Protein AF-F2TIK0-F1 (afdb_monomer)

InterPro domains:
  IPR023214 HAD superfamily [G3DSA:3.40.50.1000] (1-50)

Nearest PDB structures (foldseek):
  6fdl-assembly2_B  TM=3.994E-01  e=2.502E+00  Homo sapiens
  4v7r-assembly2_CA  TM=3.554E-01  e=6.313E+00  Saccharomyce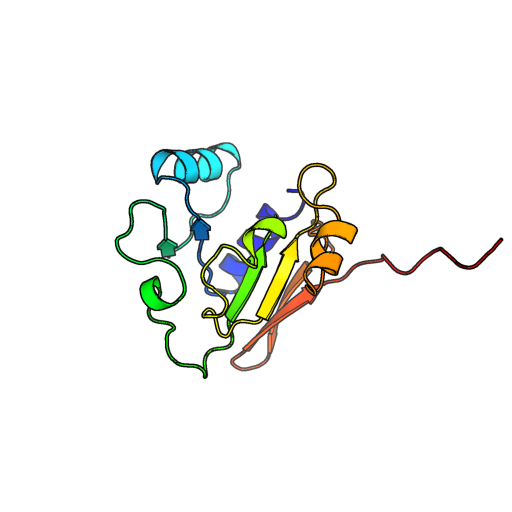s cerevisiae

pLDDT: mean 75.38, std 15.64, range [33.66, 96.12]

Radius of gyration: 15.92 Å; Cα contacts (8 Å, |Δi|>4): 189; chains: 1; bounding box: 44×33×45 Å

Organism: Ajellomyces dermatitidis (strain ATCC 18188 / CBS 674.68) (NCBI:txid653446)

Sequence (141 aa):
MPGAKALLNQAEAQLVPWAIVMSGTTGLVTGWLKVLDLPKPKHMVLAEDALMGRQSLGLEAKDKDVLCLRGYPCWYHSWEGGRLACKVVGVVSSTYCRADQTARVGLDSERLEQRGCCWNGEGDKVVLEFRNDLVENELAN

Secondary structure (DSSP, 8-state):
-TTHHHHHHHHHHTT---EEE-SS-HHHHHHHHHHTTPPPPSEEE-TTSSS-GGGGGT--STTS--EEEES-GGGTTTSS-S---SEEEEEEBTTTB-HHHHHHTT-EEEE--TTTEEEEEETTEEEEEE-----S-SS--

Solvent-accessible surface area (backbone atoms only — not comparable to full-atom values): 8729 Å² total; per-residue (Å²): 113,65,26,51,56,58,46,51,51,48,30,60,76,67,66,51,90,59,66,49,76,46,80,50,48,69,71,57,52,52,48,49,35,58,78,67,68,39,84,81,62,88,38,75,39,34,50,81,45,96,49,72,69,43,64,62,68,73,52,73,59,82,86,52,91,43,80,41,82,38,53,60,50,86,44,56,77,69,43,84,52,84,70,53,79,43,54,58,36,30,35,40,38,100,82,74,17,50,62,70,54,23,50,74,70,73,35,55,70,44,66,62,37,70,85,15,50,46,83,42,80,52,92,100,41,76,41,80,43,75,52,71,80,85,81,78,83,90,84,87,130

Mean predicted aligned error: 8.67 Å

Foldseek 3Di:
DAQVQLAQVQCVVVVPADEAFEQADPVVVVVVCVVVVHDDHPYYHYNPDPDGAVVVVVNQDLPDADEAEAAALPCVVVPCVVRNNYQYEYEYDPPGHHPVSNVVNPHHYAHNHNPQWHWDDDPVDIDIGGRDPPPPDDDDD

Structure (mmCIF, N/CA/C/O backbone):
data_AF-F2TIK0-F1
#
_entry.id   AF-F2TIK0-F1
#
loop_
_atom_site.group_PDB
_atom_site.id
_atom_site.type_symbol
_atom_site.label_atom_id
_atom_site.label_alt_id
_atom_site.label_comp_id
_atom_site.label_asym_id
_atom_site.label_entity_id
_atom_site.label_seq_id
_atom_site.pdbx_PDB_ins_code
_atom_site.Cartn_x
_atom_site.Cartn_y
_atom_site.Cartn_z
_atom_site.occupancy
_atom_site.B_iso_or_equiv
_atom_site.auth_seq_id
_atom_site.auth_comp_id
_atom_site.auth_asym_id
_atom_site.auth_atom_id
_atom_site.pdbx_PDB_model_num
ATOM 1 N N . MET A 1 1 ? 9.898 -6.434 2.676 1.00 75.94 1 MET A N 1
ATOM 2 C CA . MET A 1 1 ? 10.220 -5.846 4.038 1.00 75.94 1 MET A CA 1
ATOM 3 C C . MET A 1 1 ? 9.544 -6.675 5.139 1.00 75.94 1 MET A C 1
ATOM 5 O O . MET A 1 1 ? 8.370 -7.036 5.037 1.00 75.94 1 MET A O 1
ATOM 9 N N . PRO A 1 2 ? 10.425 -6.985 6.098 1.00 82.00 2 PRO A N 1
ATOM 10 C CA . PRO A 1 2 ? 9.797 -7.721 7.206 1.00 82.00 2 PRO A CA 1
ATOM 11 C C . PRO A 1 2 ? 8.657 -6.916 7.852 1.00 82.00 2 PRO A C 1
ATOM 13 O O . PRO A 1 2 ? 8.770 -5.704 8.054 1.00 82.00 2 PRO A O 1
ATOM 16 N N . GLY A 1 3 ? 7.473 -7.586 8.022 1.00 85.44 3 GLY A N 1
ATOM 17 C CA . GLY A 1 3 ? 6.341 -6.945 8.747 1.00 85.44 3 GLY A CA 1
ATOM 18 C C . GLY A 1 3 ? 5.337 -6.332 7.768 1.00 85.44 3 GLY A C 1
ATOM 19 O O . GLY A 1 3 ? 4.246 -5.938 8.184 1.00 85.44 3 GLY A O 1
ATOM 20 N N . ALA A 1 4 ? 5.653 -6.162 6.462 1.00 87.19 4 ALA A N 1
ATOM 21 C CA . ALA A 1 4 ? 4.728 -5.544 5.484 1.00 87.19 4 ALA A CA 1
ATOM 22 C C . ALA A 1 4 ? 3.482 -6.413 5.269 1.00 87.19 4 ALA A C 1
ATOM 24 O O . ALA A 1 4 ? 2.365 -5.892 5.273 1.00 87.19 4 ALA A O 1
ATOM 25 N N . LYS A 1 5 ? 3.776 -7.716 5.075 1.00 91.06 5 LYS A N 1
ATOM 26 C CA . LYS A 1 5 ? 2.598 -8.591 4.844 1.00 91.06 5 LYS A CA 1
ATOM 27 C C . LYS A 1 5 ? 1.661 -8.579 6.057 1.00 91.06 5 LYS A C 1
ATOM 29 O O . LYS A 1 5 ? 0.444 -8.476 5.888 1.00 91.06 5 LYS A O 1
ATOM 34 N N . ALA A 1 6 ? 2.218 -8.747 7.221 1.00 89.81 6 ALA A N 1
ATOM 35 C CA . ALA A 1 6 ? 1.371 -8.722 8.435 1.00 89.81 6 ALA A CA 1
ATOM 36 C C . ALA A 1 6 ? 0.604 -7.397 8.548 1.00 89.81 6 ALA A C 1
ATOM 38 O O . ALA A 1 6 ? -0.575 -7.401 8.908 1.00 89.81 6 ALA A O 1
ATOM 39 N N . LEU A 1 7 ? 1.268 -6.317 8.332 1.00 89.12 7 LEU A N 1
ATOM 40 C CA . LEU A 1 7 ? 0.593 -5.006 8.411 1.00 89.12 7 LEU A CA 1
ATOM 41 C C . LEU A 1 7 ? -0.565 -4.913 7.407 1.00 89.12 7 LEU A C 1
ATOM 43 O O . LEU A 1 7 ? -1.647 -4.443 7.764 1.00 89.12 7 LEU A O 1
ATOM 47 N N . LEU A 1 8 ? -0.317 -5.348 6.166 1.00 92.44 8 LEU A N 1
ATOM 48 C CA . LEU A 1 8 ? -1.394 -5.283 5.154 1.00 92.44 8 LEU A CA 1
ATOM 49 C C . LEU A 1 8 ? -2.535 -6.244 5.499 1.00 92.44 8 LEU A C 1
ATOM 51 O O . LEU A 1 8 ? -3.702 -5.908 5.288 1.00 92.44 8 LEU A O 1
ATOM 55 N N . ASN A 1 9 ? -2.199 -7.381 6.009 1.00 92.62 9 ASN A N 1
ATOM 56 C CA . ASN A 1 9 ? -3.283 -8.301 6.424 1.00 92.62 9 ASN A CA 1
ATOM 57 C C . ASN A 1 9 ? -4.121 -7.688 7.548 1.00 92.62 9 ASN A C 1
ATOM 59 O O . ASN A 1 9 ? -5.341 -7.857 7.561 1.00 92.62 9 ASN A O 1
ATOM 63 N N . GLN A 1 10 ? -3.446 -7.041 8.474 1.00 90.94 10 GLN A N 1
ATOM 64 C CA . GLN A 1 10 ? -4.215 -6.371 9.546 1.00 90.94 10 GLN A CA 1
ATOM 65 C C . GLN A 1 10 ? -5.136 -5.290 8.964 1.00 90.94 10 GLN A C 1
ATOM 67 O O . GLN A 1 10 ? -6.274 -5.148 9.417 1.00 90.94 10 GLN A O 1
ATOM 72 N N . ALA A 1 11 ? -4.526 -4.574 8.006 1.00 91.19 11 ALA A N 1
ATOM 73 C CA . ALA A 1 11 ? -5.384 -3.550 7.380 1.00 91.19 11 ALA A CA 1
ATOM 74 C C . ALA A 1 11 ? -6.624 -4.179 6.732 1.00 91.19 11 ALA A C 1
ATOM 76 O O . ALA A 1 11 ? -7.721 -3.628 6.846 1.00 91.19 11 ALA A O 1
ATOM 77 N N . GLU A 1 12 ? -6.449 -5.313 6.083 1.00 92.56 12 GLU A N 1
ATOM 78 C CA . GLU A 1 12 ? -7.613 -5.980 5.457 1.00 92.56 12 GLU A CA 1
ATOM 79 C C . GLU A 1 12 ? -8.606 -6.455 6.524 1.00 92.56 12 GLU A C 1
ATOM 81 O O . GLU A 1 12 ? -9.816 -6.296 6.346 1.00 92.56 12 GLU A O 1
ATOM 86 N N . ALA A 1 13 ? -8.087 -6.982 7.579 1.00 90.75 13 ALA A N 1
ATOM 87 C CA . ALA A 1 13 ? -8.972 -7.518 8.632 1.00 90.75 13 ALA A CA 1
ATOM 88 C C . ALA A 1 13 ? -9.763 -6.390 9.302 1.00 90.75 13 ALA A C 1
ATOM 90 O O . ALA A 1 13 ? -10.918 -6.594 9.684 1.00 90.75 13 ALA A O 1
ATOM 91 N N . GLN A 1 14 ? -9.155 -5.209 9.299 1.00 89.12 14 GLN A N 1
ATOM 92 C CA . GLN A 1 14 ? -9.832 -4.101 10.011 1.00 89.12 14 GLN A CA 1
ATOM 93 C C . GLN A 1 14 ? -10.515 -3.170 9.005 1.00 89.12 14 GLN A C 1
ATOM 95 O O . GLN A 1 14 ? -11.000 -2.101 9.382 1.00 89.12 14 GLN A O 1
ATOM 100 N N . LEU A 1 15 ? -10.432 -3.588 7.774 1.00 89.25 15 LEU A N 1
ATOM 101 C CA . LEU A 1 15 ? -11.090 -2.838 6.685 1.00 89.25 15 LEU A CA 1
ATOM 102 C C . LEU A 1 15 ? -10.549 -1.411 6.603 1.00 89.25 15 LEU A C 1
ATOM 104 O O . LEU A 1 15 ? -11.315 -0.461 6.424 1.00 89.25 15 LEU A O 1
ATOM 108 N N . VAL A 1 16 ? -9.288 -1.359 6.911 1.00 89.81 16 VAL A N 1
ATOM 109 C CA . VAL A 1 16 ? -8.646 -0.045 6.701 1.00 89.81 16 VAL A CA 1
ATOM 110 C C . VAL A 1 16 ? -8.424 0.187 5.198 1.00 89.81 16 VAL A C 1
ATOM 112 O O . VAL A 1 16 ? -7.812 -0.630 4.506 1.00 89.81 16 VAL A O 1
ATOM 115 N N . PRO A 1 17 ? -8.924 1.380 4.671 1.00 89.31 17 PRO A N 1
ATOM 116 C CA . PRO A 1 17 ? -8.696 1.656 3.244 1.00 89.31 17 PRO A CA 1
ATOM 117 C C . PRO A 1 17 ? -7.214 1.953 2.952 1.00 89.31 17 PRO A C 1
ATOM 119 O O . PRO A 1 17 ? -6.563 2.708 3.678 1.00 89.31 17 PRO A O 1
ATOM 122 N N . TRP A 1 18 ? -6.732 1.259 1.985 1.00 91.69 18 TRP A N 1
ATOM 123 C CA . TRP A 1 18 ? -5.332 1.568 1.604 1.00 91.69 18 TRP A CA 1
ATOM 124 C C . TRP A 1 18 ? -5.153 1.326 0.104 1.00 91.69 18 TRP A C 1
ATOM 126 O O . TRP A 1 18 ? -5.996 0.703 -0.545 1.00 91.69 18 TRP A O 1
ATOM 136 N N . ALA A 1 19 ? -4.099 1.955 -0.343 1.00 91.81 19 ALA A N 1
ATOM 137 C CA . ALA A 1 19 ? -3.815 1.821 -1.790 1.00 91.81 19 ALA A CA 1
ATOM 138 C C . ALA A 1 19 ? -2.298 1.790 -2.014 1.00 91.81 19 ALA A C 1
ATOM 140 O O . ALA A 1 19 ? -1.519 2.200 -1.151 1.00 91.81 19 ALA A O 1
ATOM 141 N N . ILE A 1 20 ? -2.020 1.125 -3.229 1.00 90.56 20 ILE A N 1
ATOM 142 C CA . ILE A 1 20 ? -0.609 1.239 -3.665 1.00 90.56 20 ILE A CA 1
ATOM 143 C C . ILE A 1 20 ? -0.512 2.319 -4.751 1.00 90.56 20 ILE A C 1
ATOM 145 O O . ILE A 1 20 ? -1.308 2.357 -5.692 1.00 90.56 20 ILE A O 1
ATOM 149 N N . VAL A 1 21 ? 0.478 3.229 -4.494 1.00 86.12 21 VAL A N 1
ATOM 150 C CA . VAL A 1 21 ? 0.764 4.268 -5.506 1.00 86.12 21 VAL A CA 1
ATOM 151 C C . VAL A 1 21 ? 2.258 4.207 -5.852 1.00 86.12 21 VAL A C 1
ATOM 153 O O . VAL A 1 21 ? 3.123 4.419 -4.998 1.00 86.12 21 VAL A O 1
ATOM 156 N N . MET A 1 22 ? 2.469 3.860 -7.097 1.00 83.75 22 MET A N 1
ATOM 157 C CA . MET A 1 22 ? 3.890 3.642 -7.439 1.00 83.75 22 MET A CA 1
ATOM 158 C C . MET A 1 22 ? 4.106 3.999 -8.913 1.00 83.75 22 MET A C 1
ATOM 160 O O . MET A 1 22 ? 3.168 4.008 -9.711 1.00 83.75 22 MET A O 1
ATOM 164 N N . SER A 1 23 ? 5.374 4.374 -9.269 1.00 81.12 23 SER A N 1
ATOM 165 C CA . SER A 1 23 ? 5.719 4.640 -10.686 1.00 81.12 23 SER A CA 1
ATOM 166 C C . SER A 1 23 ? 5.977 3.325 -11.437 1.00 81.12 23 SER A C 1
ATOM 168 O O . SER A 1 23 ? 6.394 3.346 -12.597 1.00 81.12 23 SER A O 1
ATOM 170 N N . GLY A 1 24 ? 5.809 2.224 -10.860 1.00 83.19 24 GLY A N 1
ATOM 171 C CA . GLY A 1 24 ? 5.923 0.910 -11.535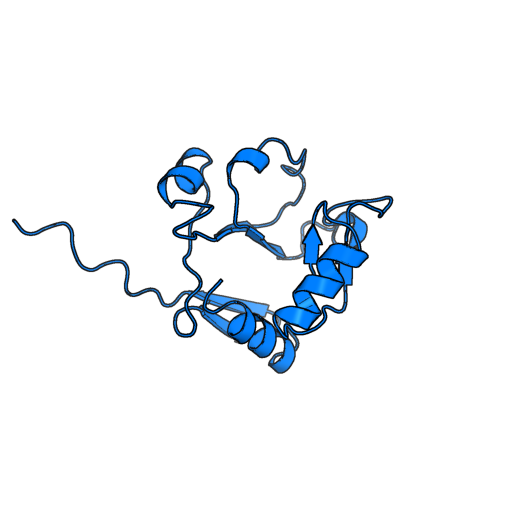 1.00 83.19 24 GLY A CA 1
ATOM 172 C C . GLY A 1 24 ? 4.671 0.559 -12.352 1.00 83.19 24 GLY A C 1
ATOM 173 O O . GLY A 1 24 ? 3.656 1.258 -12.309 1.00 83.19 24 GLY A O 1
ATOM 174 N N . THR A 1 25 ? 4.795 -0.572 -13.218 1.00 91.00 25 THR A N 1
ATOM 175 C CA . THR A 1 25 ? 3.680 -0.954 -14.120 1.00 91.00 25 THR A CA 1
ATOM 176 C C . THR A 1 25 ? 2.836 -2.061 -13.475 1.00 91.00 25 THR A C 1
ATOM 178 O O . THR A 1 25 ? 3.234 -2.665 -12.477 1.00 91.00 25 THR A O 1
ATOM 181 N N . THR A 1 26 ? 1.746 -2.296 -14.057 1.00 93.31 26 THR A N 1
ATOM 182 C CA . THR A 1 26 ? 0.801 -3.309 -13.524 1.00 93.31 26 THR A CA 1
ATOM 183 C C . THR A 1 26 ? 1.468 -4.685 -13.497 1.00 93.31 26 THR A C 1
ATOM 185 O O . THR A 1 26 ? 1.300 -5.426 -12.526 1.00 93.31 26 THR A O 1
ATOM 188 N N . GLY A 1 27 ? 2.182 -5.028 -14.545 1.00 93.56 27 GLY A N 1
ATOM 189 C CA . GLY A 1 27 ? 2.844 -6.355 -14.566 1.00 93.56 27 GLY A CA 1
ATOM 190 C C . GLY A 1 27 ? 3.845 -6.520 -13.416 1.00 93.56 27 GLY A C 1
ATOM 191 O O . GLY A 1 27 ? 3.874 -7.573 -12.775 1.00 93.56 27 GLY A O 1
ATOM 192 N N . LEU A 1 28 ? 4.550 -5.511 -13.172 1.00 93.62 28 LEU A N 1
ATOM 193 C CA . LEU A 1 28 ? 5.563 -5.598 -12.097 1.00 93.62 28 LEU A CA 1
ATOM 194 C C . LEU A 1 28 ? 4.904 -5.693 -10.715 1.00 93.62 28 LEU A C 1
ATOM 196 O O . LEU A 1 28 ? 5.264 -6.569 -9.926 1.00 93.62 28 LEU A O 1
ATOM 200 N N . VAL A 1 29 ? 3.942 -4.849 -10.528 1.00 92.75 29 VAL A N 1
ATOM 201 C CA . VAL A 1 29 ? 3.355 -4.804 -9.167 1.00 92.75 29 VAL A CA 1
ATOM 202 C C . VAL A 1 29 ? 2.571 -6.096 -8.905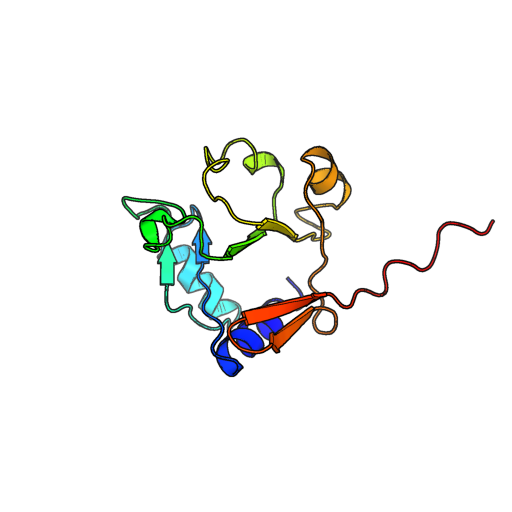 1.00 92.75 29 VAL A C 1
ATOM 204 O O . VAL A 1 29 ? 2.682 -6.669 -7.819 1.00 92.75 29 VAL A O 1
ATOM 207 N N . THR A 1 30 ? 1.827 -6.508 -9.871 1.00 94.06 30 THR A N 1
ATOM 208 C CA . THR A 1 30 ? 1.054 -7.751 -9.625 1.00 94.06 30 THR A CA 1
ATOM 209 C C . THR A 1 30 ? 1.989 -8.951 -9.460 1.00 94.06 30 THR A C 1
ATOM 211 O O . THR A 1 30 ? 1.682 -9.864 -8.691 1.00 94.06 30 THR A O 1
ATOM 214 N N . GLY A 1 31 ? 3.006 -8.940 -10.204 1.00 95.56 31 GLY A N 1
ATOM 215 C CA . GLY A 1 31 ? 3.990 -10.027 -10.000 1.00 95.56 31 GLY A CA 1
ATOM 216 C C . GLY A 1 31 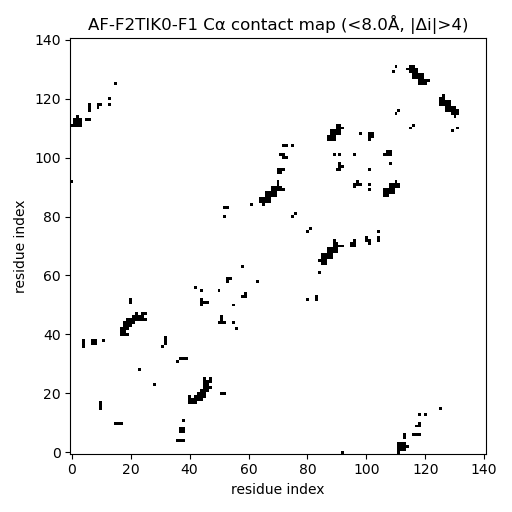? 4.529 -10.037 -8.562 1.00 95.56 31 GLY A C 1
ATOM 217 O O . GLY A 1 31 ? 4.612 -11.102 -7.948 1.00 95.56 31 GLY A O 1
ATOM 218 N N . TRP A 1 32 ? 4.917 -8.872 -8.037 1.00 94.25 32 TRP A N 1
ATOM 219 C CA . TRP A 1 32 ? 5.425 -8.815 -6.647 1.00 94.25 32 TRP A CA 1
ATOM 220 C C . TRP A 1 32 ? 4.367 -9.289 -5.647 1.00 94.25 32 TRP A C 1
ATOM 222 O O . TRP A 1 32 ? 4.692 -10.033 -4.719 1.00 94.25 32 TRP A O 1
ATOM 232 N N . LEU A 1 33 ? 3.144 -8.798 -5.863 1.00 94.44 33 LEU A N 1
ATOM 233 C CA . LEU A 1 33 ? 2.083 -9.236 -4.933 1.00 94.44 33 LEU A CA 1
ATOM 234 C C . LEU A 1 33 ? 1.944 -10.760 -4.914 1.00 94.44 33 LEU A C 1
ATOM 236 O O . LEU A 1 33 ? 1.750 -11.343 -3.845 1.00 94.44 33 LEU A O 1
ATOM 240 N N . LYS A 1 34 ? 2.140 -11.313 -6.061 1.00 95.38 34 LYS A N 1
ATOM 241 C CA . LYS A 1 34 ? 1.966 -12.780 -6.140 1.00 95.38 34 LYS A CA 1
ATOM 242 C C . LYS A 1 34 ? 3.152 -13.505 -5.489 1.00 95.38 34 LYS A C 1
ATOM 244 O O . LYS A 1 34 ? 2.944 -14.393 -4.660 1.00 95.38 34 LYS A O 1
ATOM 249 N N . VAL A 1 35 ? 4.314 -13.096 -5.827 1.00 96.12 35 VAL A N 1
ATOM 250 C CA . VAL A 1 35 ? 5.499 -13.842 -5.351 1.00 96.12 35 VAL A CA 1
ATOM 251 C C . VAL A 1 35 ? 5.618 -13.690 -3.831 1.00 96.12 35 VAL A C 1
ATOM 253 O O . VAL A 1 35 ? 5.994 -14.646 -3.149 1.00 96.12 35 VAL A O 1
ATOM 256 N N . LEU A 1 36 ? 5.175 -12.485 -3.366 1.00 92.62 36 LEU A N 1
ATOM 257 C CA . LEU A 1 36 ? 5.361 -12.237 -1.913 1.00 92.62 36 LEU A CA 1
ATOM 258 C C . LEU A 1 36 ? 4.086 -12.569 -1.139 1.00 92.62 36 LEU A C 1
ATOM 260 O O . LEU A 1 36 ? 4.055 -12.430 0.085 1.00 92.62 36 LEU A O 1
ATOM 264 N N . ASP A 1 37 ? 3.120 -13.062 -1.909 1.00 94.81 37 ASP A N 1
ATOM 265 C CA . ASP A 1 37 ? 1.835 -13.440 -1.292 1.00 94.81 37 ASP A CA 1
ATOM 266 C C . ASP A 1 37 ? 1.264 -12.297 -0.446 1.00 94.81 37 ASP A C 1
ATOM 268 O O . ASP A 1 37 ? 0.818 -12.511 0.683 1.00 94.81 37 ASP A O 1
ATOM 272 N N . LEU A 1 38 ? 1.229 -11.089 -1.030 1.00 94.69 38 LEU A N 1
ATOM 273 C CA . LEU A 1 38 ? 0.645 -9.932 -0.319 1.00 94.69 38 LEU A CA 1
ATOM 274 C C . LEU A 1 38 ? -0.831 -9.769 -0.692 1.00 94.69 38 LEU A C 1
ATOM 276 O O . LEU A 1 38 ? -1.263 -10.181 -1.771 1.00 94.69 38 LEU A O 1
ATOM 280 N N . PRO A 1 39 ? -1.578 -9.208 0.233 1.00 93.75 39 PRO A N 1
ATOM 281 C CA . PRO A 1 39 ? -2.976 -8.943 -0.135 1.00 93.75 39 PRO A CA 1
ATOM 282 C C . PRO A 1 39 ? -3.085 -7.934 -1.287 1.00 93.75 39 PRO A C 1
ATOM 284 O O . PRO A 1 39 ? -2.229 -7.060 -1.447 1.00 93.75 39 PRO A O 1
ATOM 287 N N . LYS A 1 40 ? -4.168 -8.183 -2.092 1.00 91.94 40 LYS A N 1
ATOM 288 C CA . LYS A 1 40 ? -4.360 -7.271 -3.245 1.00 91.94 40 LYS A CA 1
ATOM 289 C C . LYS A 1 40 ? -5.145 -6.024 -2.804 1.00 91.94 40 LYS A C 1
ATOM 291 O O . LYS A 1 40 ? -6.196 -6.122 -2.168 1.00 91.94 40 LYS A O 1
ATOM 296 N N . PRO A 1 41 ? -4.600 -4.898 -3.169 1.00 91.88 41 PRO A N 1
ATOM 297 C CA . PRO A 1 41 ? -5.294 -3.664 -2.772 1.00 91.88 41 PRO A CA 1
ATOM 298 C C . PRO A 1 41 ? -6.534 -3.399 -3.635 1.00 91.88 41 PRO A C 1
ATOM 300 O O . PRO A 1 41 ? -6.607 -3.832 -4.788 1.00 91.88 41 PRO A O 1
ATOM 303 N N . LYS A 1 42 ? -7.449 -2.686 -3.056 1.00 90.69 42 LYS A N 1
ATOM 304 C CA . LYS A 1 42 ? -8.658 -2.307 -3.832 1.00 90.69 42 LYS A CA 1
ATOM 305 C C . LYS A 1 42 ? -8.335 -1.196 -4.835 1.00 90.69 42 LYS A C 1
ATOM 307 O O . LYS A 1 42 ? -8.970 -1.121 -5.889 1.00 90.69 42 LYS A O 1
ATOM 312 N N . HIS A 1 43 ? -7.399 -0.393 -4.380 1.00 90.69 43 HIS A N 1
ATOM 313 C CA . HIS A 1 43 ? -7.002 0.685 -5.316 1.00 90.69 43 HIS A CA 1
ATOM 314 C C . HIS A 1 43 ? -5.488 0.637 -5.558 1.00 90.69 43 HIS A C 1
ATOM 316 O O . HIS A 1 43 ? -4.699 0.408 -4.639 1.00 90.69 43 HIS A O 1
ATOM 322 N N . MET A 1 44 ? -5.188 0.847 -6.897 1.00 90.81 44 MET A N 1
ATOM 323 C CA . MET A 1 44 ? -3.760 0.890 -7.285 1.00 90.81 44 MET A CA 1
ATOM 324 C C . MET A 1 44 ? -3.560 1.985 -8.341 1.00 90.81 44 MET A C 1
ATOM 326 O O . MET A 1 44 ? -4.275 2.045 -9.342 1.00 90.81 44 MET A O 1
ATOM 330 N N . VAL A 1 45 ? -2.629 2.888 -7.993 1.00 88.62 45 VAL A N 1
ATOM 331 C CA . VAL A 1 45 ? -2.243 3.932 -8.973 1.00 88.62 45 VAL A CA 1
ATOM 332 C C . VAL A 1 45 ? -0.809 3.671 -9.459 1.00 88.62 45 VAL A C 1
ATOM 334 O O . VAL A 1 45 ? 0.145 3.678 -8.677 1.00 88.62 45 VAL A O 1
ATOM 337 N N . LEU A 1 46 ? -0.728 3.514 -10.774 1.00 89.12 46 LEU A N 1
ATOM 338 C CA . LEU A 1 46 ? 0.570 3.056 -11.307 1.00 89.12 46 LEU A CA 1
ATOM 339 C C . LEU A 1 46 ? 1.039 4.030 -12.388 1.00 89.12 46 LEU A C 1
ATOM 341 O O . LEU A 1 46 ? 0.364 5.019 -12.683 1.00 89.12 46 LEU A O 1
ATOM 345 N N . ALA A 1 47 ? 2.208 3.725 -12.876 1.00 86.62 47 ALA A N 1
ATOM 346 C CA . ALA A 1 47 ? 2.830 4.646 -13.852 1.00 86.62 47 ALA A CA 1
ATOM 347 C C . ALA A 1 47 ? 1.955 4.821 -15.096 1.00 86.62 47 ALA A C 1
ATOM 349 O O . ALA A 1 47 ? 1.985 5.884 -15.721 1.00 86.62 47 ALA A O 1
ATOM 350 N N . GLU A 1 48 ? 1.173 3.849 -15.294 1.00 87.62 48 GLU A N 1
ATOM 351 C CA . GLU A 1 48 ? 0.393 3.904 -16.552 1.00 87.62 48 GLU A CA 1
ATOM 352 C C . GLU A 1 48 ? -0.893 4.713 -16.355 1.00 87.62 48 GLU A C 1
ATOM 354 O O . GLU A 1 48 ? -1.624 4.952 -17.318 1.00 87.62 48 GLU A O 1
ATOM 359 N N . ASP A 1 49 ? -1.113 5.155 -15.238 1.00 83.06 49 ASP A N 1
ATOM 360 C CA . ASP A 1 49 ? -2.357 5.912 -15.002 1.00 83.06 49 ASP A CA 1
ATOM 361 C C . ASP A 1 49 ? -2.126 7.389 -15.361 1.00 83.06 49 ASP A C 1
ATOM 363 O O . ASP A 1 49 ? -0.995 7.879 -15.354 1.00 83.06 49 ASP A O 1
ATOM 367 N N . ALA A 1 50 ? -3.334 7.976 -15.820 1.00 75.62 50 ALA A N 1
ATOM 368 C CA . ALA A 1 50 ? -3.286 9.361 -16.353 1.00 75.62 50 ALA A CA 1
ATOM 369 C C . ALA A 1 50 ? -2.996 10.366 -15.232 1.00 75.62 50 ALA A C 1
ATOM 371 O O . ALA A 1 50 ? -2.343 11.384 -15.475 1.00 75.62 50 ALA A O 1
ATOM 372 N N . LEU A 1 51 ? -3.460 9.964 -14.004 1.00 73.75 51 LEU A N 1
ATOM 373 C CA . LEU A 1 51 ? -3.218 10.840 -12.834 1.00 73.75 51 LEU A CA 1
ATOM 374 C C . LEU A 1 51 ? -2.504 10.056 -11.731 1.00 73.75 51 LEU A C 1
ATOM 376 O O . LEU A 1 51 ? -2.630 8.834 -11.636 1.00 73.75 51 LEU A O 1
ATOM 380 N N . MET A 1 52 ? -1.616 10.834 -10.946 1.00 73.06 52 MET A N 1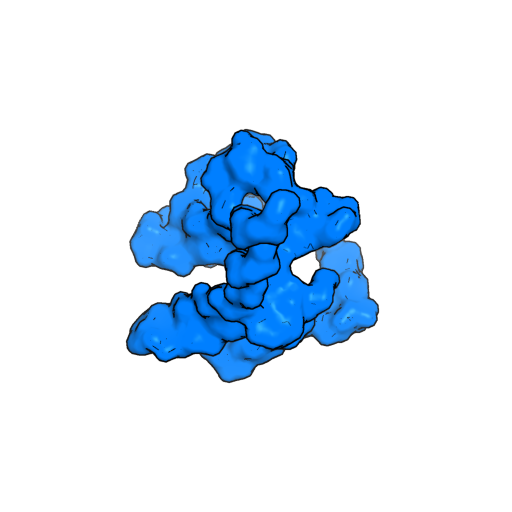
ATOM 381 C CA . MET A 1 52 ? -0.916 10.173 -9.819 1.00 73.06 52 MET A CA 1
ATOM 382 C C . MET A 1 52 ? -1.235 10.903 -8.514 1.00 73.06 52 MET A C 1
ATOM 384 O O . MET A 1 52 ? -1.785 12.005 -8.523 1.00 73.06 52 MET A O 1
ATOM 388 N N . GLY A 1 53 ? -1.220 10.078 -7.461 1.00 70.31 53 GLY A N 1
ATOM 389 C CA . GLY A 1 53 ? -1.351 10.749 -6.146 1.00 70.31 53 GLY A CA 1
ATOM 390 C C . GLY A 1 53 ? -2.804 10.792 -5.667 1.00 70.31 53 GLY A C 1
ATOM 391 O O . GLY A 1 53 ? -3.605 9.907 -5.976 1.00 70.31 53 GLY A O 1
ATOM 392 N N . ARG A 1 54 ? -3.255 11.740 -4.833 1.00 74.12 54 ARG A N 1
ATOM 393 C CA . ARG A 1 54 ? -4.584 11.809 -4.177 1.00 74.12 54 ARG A CA 1
ATOM 394 C C . ARG A 1 54 ? -5.683 12.007 -5.226 1.00 74.12 54 ARG A C 1
ATOM 396 O O . ARG A 1 54 ? -6.797 11.512 -5.048 1.00 74.12 54 ARG A O 1
ATOM 403 N N . GLN A 1 55 ? -5.297 12.699 -6.242 1.00 75.81 55 GLN A N 1
ATOM 404 C CA . GLN A 1 55 ? -6.340 12.957 -7.266 1.00 75.81 55 GLN A CA 1
ATOM 405 C C . GLN A 1 55 ? -6.810 11.652 -7.914 1.00 75.81 55 GLN A C 1
ATOM 407 O O . GLN A 1 55 ? -7.998 11.511 -8.212 1.00 75.81 55 GLN A O 1
ATOM 412 N N . SER A 1 56 ? -5.869 10.778 -7.987 1.00 79.06 56 SER A N 1
ATOM 413 C CA . SER A 1 56 ? -6.287 9.498 -8.614 1.00 79.06 56 SER A CA 1
ATOM 414 C C . SER A 1 56 ? -7.191 8.688 -7.683 1.00 79.06 56 SER A C 1
ATOM 416 O O . SER A 1 56 ? -7.952 7.842 -8.155 1.00 79.06 56 SER A O 1
ATOM 418 N N . LEU A 1 57 ? -7.124 9.165 -6.441 1.00 80.88 57 LEU A N 1
ATOM 419 C CA . LEU A 1 57 ? -7.919 8.379 -5.468 1.00 80.88 57 LEU A CA 1
ATOM 420 C C . LEU A 1 57 ? -9.138 9.172 -5.003 1.00 80.88 57 LEU A C 1
ATOM 422 O O . LEU A 1 57 ? -9.848 8.739 -4.093 1.00 80.88 57 LEU A O 1
ATOM 426 N N . GLY A 1 58 ? -9.356 10.321 -5.706 1.00 81.50 58 GLY A N 1
ATOM 427 C CA . GLY A 1 58 ? -10.530 11.143 -5.334 1.00 81.50 58 GLY A CA 1
ATOM 428 C C . GLY A 1 58 ? -10.390 11.757 -3.939 1.00 81.50 58 GLY A C 1
ATOM 429 O O . GLY A 1 58 ? -11.396 11.928 -3.247 1.00 81.50 58 GLY A O 1
ATOM 430 N N . LEU A 1 59 ? -9.136 11.951 -3.430 1.00 78.88 59 LEU A N 1
ATOM 431 C CA . LEU A 1 59 ? -8.926 12.434 -2.046 1.00 78.88 59 LEU A CA 1
ATOM 432 C C . LEU A 1 59 ? -8.395 13.868 -2.095 1.00 78.88 59 LEU A C 1
ATOM 434 O O . LEU A 1 59 ? -7.624 14.280 -1.225 1.00 78.88 59 LEU A O 1
ATOM 438 N N . GLU A 1 60 ? -8.974 14.685 -2.864 1.00 72.69 60 GLU A N 1
ATOM 439 C CA . GLU A 1 60 ? -8.487 16.067 -3.092 1.00 72.69 60 GLU A CA 1
A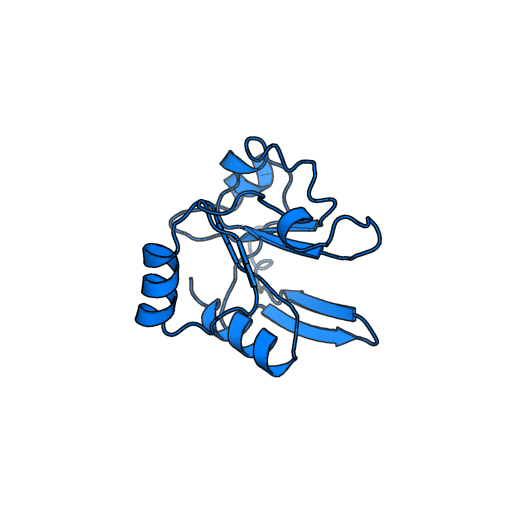TOM 440 C C . GLU A 1 60 ? -8.935 16.984 -1.951 1.00 72.69 60 GLU A C 1
ATOM 442 O O . GLU A 1 60 ? -8.278 17.991 -1.682 1.00 72.69 60 GLU A O 1
ATOM 447 N N . ALA A 1 61 ? -9.945 16.519 -1.234 1.00 69.75 61 ALA A N 1
ATOM 448 C CA . ALA A 1 61 ? -10.409 17.408 -0.150 1.00 69.75 61 ALA A CA 1
ATOM 449 C C . ALA A 1 61 ? -9.446 17.357 1.046 1.00 69.75 61 ALA A C 1
ATOM 451 O O . ALA A 1 61 ? -8.910 16.301 1.392 1.00 69.75 61 ALA A O 1
ATOM 452 N N . LYS A 1 62 ? -9.025 18.506 1.677 1.00 64.12 62 LYS A N 1
ATOM 453 C CA . LYS A 1 62 ? -8.018 18.676 2.758 1.00 64.12 62 LYS A CA 1
ATOM 454 C C . LYS A 1 62 ? -8.525 18.072 4.070 1.00 64.12 62 LYS A C 1
ATOM 456 O O . LYS A 1 62 ? -7.729 17.816 4.976 1.00 64.12 62 LYS A O 1
ATOM 461 N N . ASP A 1 63 ? -9.790 17.675 4.119 1.00 66.94 63 ASP A N 1
ATOM 462 C CA . ASP A 1 63 ? -10.288 17.206 5.434 1.00 66.94 63 ASP A CA 1
ATOM 463 C C . ASP A 1 63 ? -10.108 15.692 5.587 1.00 66.94 63 ASP A C 1
ATOM 465 O O . ASP A 1 63 ? -10.544 15.117 6.587 1.00 66.94 63 ASP A O 1
ATOM 469 N N . LYS A 1 64 ? -9.421 15.062 4.613 1.00 68.56 64 LYS A N 1
ATOM 470 C CA . LYS A 1 64 ? -9.247 13.601 4.787 1.00 68.56 64 LYS A CA 1
ATOM 471 C C . LYS A 1 64 ? -7.813 13.313 5.247 1.00 68.56 64 LYS A C 1
ATOM 473 O O . LYS A 1 64 ? -6.850 13.895 4.744 1.00 68.56 64 LYS A O 1
ATOM 478 N N . ASP A 1 65 ? -7.803 12.611 6.464 1.00 79.38 65 ASP A N 1
ATOM 479 C CA . ASP A 1 65 ? -6.478 12.272 7.035 1.00 79.38 65 ASP A CA 1
ATOM 480 C C . ASP A 1 65 ? -5.846 11.098 6.273 1.00 79.38 65 ASP A C 1
ATOM 482 O O . ASP A 1 65 ? -6.385 9.990 6.243 1.00 79.38 65 ASP A O 1
ATOM 486 N N . VAL A 1 66 ? -4.781 11.424 5.495 1.00 81.88 66 VAL A N 1
ATOM 487 C CA . VAL A 1 66 ? -4.114 10.371 4.689 1.00 81.88 66 VAL A CA 1
ATOM 488 C C . VAL A 1 66 ? -2.673 10.224 5.199 1.00 81.88 66 VAL A C 1
ATOM 490 O O . VAL A 1 66 ? -1.977 11.210 5.448 1.00 81.88 66 VAL A O 1
ATOM 493 N N . LEU A 1 67 ? -2.367 8.956 5.496 1.00 85.00 67 LEU A N 1
ATOM 494 C CA . LEU A 1 67 ? -0.972 8.665 5.894 1.00 85.00 67 LEU A CA 1
ATOM 495 C C . LEU A 1 67 ? -0.242 7.950 4.748 1.00 85.00 67 LEU A C 1
ATOM 497 O O . LEU A 1 67 ? -0.751 6.987 4.169 1.00 85.00 67 LEU A O 1
ATOM 501 N N . CYS A 1 68 ? 1.005 8.479 4.458 1.00 83.38 68 CYS A N 1
ATOM 502 C CA . CYS A 1 68 ? 1.790 7.866 3.365 1.00 83.38 68 CYS A CA 1
ATOM 503 C C . CYS A 1 68 ? 3.041 7.209 3.964 1.00 83.38 68 CYS A C 1
ATOM 505 O O . CYS A 1 68 ? 3.805 7.839 4.698 1.00 83.38 68 CYS A O 1
ATOM 507 N N . LEU A 1 69 ? 3.091 5.804 3.639 1.00 85.00 69 LEU A N 1
ATOM 508 C CA . LEU A 1 69 ? 4.337 5.101 4.038 1.00 85.00 69 LEU A CA 1
ATOM 509 C C . LEU A 1 69 ? 5.267 4.978 2.828 1.00 85.00 69 LEU A C 1
ATOM 511 O O . LEU A 1 69 ? 4.891 4.435 1.786 1.00 85.00 69 LEU A O 1
ATOM 515 N N . ARG A 1 70 ? 6.589 5.440 3.145 1.00 79.31 70 ARG A N 1
ATOM 516 C CA . ARG A 1 70 ? 7.462 5.467 1.953 1.00 79.31 70 ARG A CA 1
ATOM 517 C C . ARG A 1 70 ? 8.866 4.998 2.344 1.00 79.31 70 ARG A C 1
ATOM 519 O O . ARG A 1 70 ? 9.352 5.278 3.441 1.00 79.31 70 ARG A O 1
ATOM 526 N N . GLY A 1 71 ? 9.568 4.284 1.347 1.00 74.75 71 GLY A N 1
ATOM 527 C CA . GLY A 1 71 ? 10.870 3.631 1.626 1.00 74.75 71 GLY A CA 1
ATOM 528 C C . GLY A 1 71 ? 12.023 4.358 0.932 1.00 74.75 71 GLY A C 1
ATOM 529 O O . GLY A 1 71 ? 13.186 4.050 1.197 1.00 74.75 71 GLY A O 1
ATOM 530 N N . TYR A 1 72 ? 11.886 5.707 0.332 1.00 68.56 72 TYR A N 1
ATOM 531 C CA . TYR A 1 72 ? 13.011 6.392 -0.332 1.00 68.56 72 TYR A CA 1
ATOM 532 C C . TYR A 1 72 ? 12.792 7.912 -0.243 1.00 68.56 72 TYR A C 1
ATOM 534 O O . TYR A 1 72 ? 11.851 8.457 -0.824 1.00 68.56 72 TYR A O 1
ATOM 542 N N . PRO A 1 73 ? 13.696 8.597 0.525 1.00 57.91 73 PRO A N 1
ATOM 543 C CA . PRO A 1 73 ? 13.577 10.016 0.891 1.00 57.91 73 PRO A CA 1
ATOM 544 C C . PRO A 1 73 ? 13.936 10.942 -0.279 1.00 57.91 73 PRO A C 1
ATOM 546 O O . PRO A 1 73 ? 13.420 12.060 -0.352 1.00 57.91 73 PRO A O 1
ATOM 549 N N . CYS A 1 74 ? 14.801 10.406 -1.358 1.00 55.22 74 CYS A N 1
ATOM 550 C CA . CYS A 1 74 ? 15.369 11.334 -2.361 1.00 55.22 74 CYS A CA 1
ATOM 551 C C . CYS A 1 74 ? 14.314 11.728 -3.400 1.00 55.22 74 CYS A C 1
ATOM 553 O O . CYS A 1 74 ? 14.495 12.719 -4.109 1.00 55.22 74 CYS A O 1
ATOM 555 N N . TRP A 1 75 ? 13.142 11.194 -3.259 1.00 53.53 75 TRP A N 1
ATOM 556 C CA . TRP A 1 75 ? 12.061 11.564 -4.197 1.00 53.53 75 TRP A CA 1
ATOM 557 C C . TRP A 1 75 ? 11.031 12.460 -3.493 1.00 53.53 75 TRP A C 1
ATOM 559 O O . TRP A 1 75 ? 10.067 12.906 -4.119 1.00 53.53 75 TRP A O 1
ATOM 569 N N . TYR A 1 76 ? 11.243 12.645 -2.177 1.00 55.59 76 TYR A N 1
ATOM 570 C CA . TYR A 1 76 ? 10.262 13.468 -1.426 1.00 55.59 76 TYR A CA 1
ATOM 571 C C . TYR A 1 76 ? 10.147 14.848 -2.067 1.00 55.59 76 TYR A C 1
ATOM 573 O O . TYR A 1 76 ? 9.036 15.367 -2.203 1.00 55.59 76 TYR A O 1
ATOM 581 N N . HIS A 1 77 ? 11.339 15.306 -2.659 1.00 54.25 77 HIS A N 1
ATOM 582 C CA . HIS A 1 77 ? 11.237 16.685 -3.186 1.00 54.25 77 HIS A CA 1
ATOM 583 C C . HIS A 1 77 ? 10.916 16.669 -4.682 1.00 54.25 77 HIS A C 1
ATOM 585 O O . HIS A 1 77 ? 10.371 17.646 -5.200 1.00 54.25 77 HIS A O 1
ATOM 591 N N . SER A 1 78 ? 11.175 15.411 -5.372 1.00 50.78 78 SER A N 1
ATOM 592 C CA . SER A 1 78 ? 10.971 15.299 -6.833 1.00 50.78 78 SER A CA 1
ATOM 593 C C . SER A 1 78 ? 9.537 14.883 -7.170 1.00 50.78 78 SER A C 1
ATOM 595 O O . SER A 1 78 ? 9.045 15.205 -8.253 1.00 50.78 78 SER A O 1
ATOM 597 N N . TRP A 1 79 ? 8.832 14.329 -6.185 1.00 53.50 79 TRP A N 1
ATOM 598 C CA . TRP A 1 79 ? 7.391 14.095 -6.415 1.00 53.50 79 TRP A CA 1
ATOM 599 C C . TRP A 1 79 ? 6.623 15.402 -6.198 1.00 53.50 79 TRP A C 1
ATOM 601 O O . TRP A 1 79 ? 6.849 16.127 -5.226 1.00 53.50 79 TRP A O 1
ATOM 611 N N . GLU A 1 80 ? 6.892 16.483 -7.109 1.00 44.84 80 GLU A N 1
ATOM 612 C CA . GLU A 1 80 ? 5.866 17.539 -7.232 1.00 44.84 80 GLU A CA 1
ATOM 613 C C . GLU A 1 80 ? 4.757 17.378 -6.191 1.00 44.84 80 GLU A C 1
ATOM 615 O O . GLU A 1 80 ? 3.840 18.200 -6.132 1.00 44.84 80 GLU A O 1
ATOM 620 N N . GLY A 1 81 ? 4.862 16.559 -5.085 1.00 43.12 81 GLY A N 1
ATOM 621 C CA . GLY A 1 81 ? 3.893 16.004 -4.106 1.00 43.12 81 GLY A CA 1
ATOM 622 C C . GLY A 1 81 ? 4.057 16.705 -2.752 1.00 43.12 81 GLY A C 1
ATOM 623 O O . GLY A 1 81 ? 4.226 16.036 -1.730 1.00 43.12 81 GLY A O 1
ATOM 624 N N . GLY A 1 82 ? 4.788 17.803 -2.660 1.00 46.44 82 GLY A N 1
ATOM 625 C CA . GLY A 1 82 ? 4.263 18.846 -1.745 1.00 46.44 82 GLY A CA 1
ATOM 626 C C . GLY A 1 82 ? 2.750 19.040 -1.890 1.00 46.44 82 GLY A C 1
ATOM 627 O O . GLY A 1 82 ? 2.136 19.674 -1.029 1.00 46.44 82 GLY A O 1
ATOM 628 N N . ARG A 1 83 ? 1.943 18.234 -2.620 1.00 49.56 83 ARG A N 1
ATOM 629 C CA . ARG A 1 83 ? 0.495 18.350 -2.874 1.00 49.56 83 ARG A CA 1
ATOM 630 C C . ARG A 1 83 ? -0.230 17.096 -2.380 1.00 49.56 83 ARG A C 1
ATOM 632 O O . ARG A 1 83 ? -1.433 16.947 -2.606 1.00 49.56 83 ARG A O 1
ATOM 639 N N . LEU A 1 84 ? 0.466 16.219 -1.524 1.00 55.25 84 LEU A N 1
ATOM 640 C CA . LEU A 1 84 ? -0.411 15.235 -0.853 1.00 55.25 84 LEU A CA 1
ATOM 641 C C . LEU A 1 84 ? -0.716 15.708 0.571 1.00 55.25 84 LEU A C 1
ATOM 643 O O . LEU A 1 84 ? 0.184 16.094 1.322 1.00 55.25 84 LEU A O 1
ATOM 647 N N . ALA A 1 85 ? -1.165 16.994 0.758 1.00 59.88 85 ALA A N 1
ATOM 648 C CA . ALA A 1 85 ? -1.683 17.387 2.087 1.00 59.88 85 ALA A CA 1
ATOM 649 C C . ALA A 1 85 ? -1.836 16.175 3.012 1.00 59.88 85 ALA A C 1
ATOM 651 O O . ALA A 1 85 ? -2.929 15.888 3.506 1.00 59.88 85 ALA A O 1
ATOM 652 N N . CYS A 1 86 ? -0.705 15.185 2.978 1.00 70.00 86 CYS A N 1
ATOM 653 C CA . CYS A 1 86 ? -0.880 14.040 3.894 1.00 70.00 86 CYS A CA 1
ATOM 654 C C . CYS A 1 86 ? 0.387 13.883 4.738 1.00 70.00 86 CYS A C 1
ATOM 656 O O . CYS A 1 86 ? 1.442 14.429 4.409 1.00 70.00 86 CYS A O 1
ATOM 658 N N . LYS A 1 87 ? 0.169 13.415 5.880 1.00 77.56 87 LYS A N 1
ATOM 659 C CA . LYS A 1 87 ? 1.304 13.016 6.740 1.00 77.56 87 LYS A CA 1
ATOM 660 C C . LYS A 1 87 ? 2.107 11.865 6.114 1.00 77.56 87 LYS A C 1
ATOM 662 O O . LYS A 1 87 ? 1.544 10.884 5.624 1.00 77.56 87 LYS A O 1
ATOM 667 N N . VAL A 1 88 ? 3.487 12.102 6.073 1.00 75.50 88 VAL A N 1
ATOM 668 C CA . VAL A 1 88 ? 4.334 11.070 5.424 1.00 75.50 88 VAL A CA 1
ATOM 669 C C . VAL A 1 88 ? 5.290 10.496 6.479 1.00 75.50 88 VAL A C 1
ATOM 671 O O . VAL A 1 88 ? 5.909 11.232 7.251 1.00 75.50 88 VAL A O 1
ATOM 674 N N . VAL A 1 89 ? 5.347 9.114 6.470 1.00 77.25 89 VAL A N 1
ATOM 675 C CA . VAL A 1 89 ? 6.319 8.432 7.339 1.00 77.25 89 VAL A CA 1
ATOM 676 C C . VAL A 1 89 ? 7.259 7.600 6.455 1.00 77.25 89 VAL A C 1
ATOM 678 O O . VAL A 1 89 ? 6.819 6.839 5.589 1.00 77.25 89 VAL A O 1
ATOM 681 N N . GLY A 1 90 ? 8.560 7.945 6.605 1.00 74.50 90 GLY A N 1
ATOM 682 C CA . GLY A 1 90 ? 9.564 7.131 5.880 1.00 74.50 90 GLY A CA 1
ATOM 683 C C . GLY A 1 90 ? 9.732 5.733 6.494 1.00 74.50 90 GLY A C 1
ATOM 684 O O . GLY A 1 90 ? 9.850 5.585 7.712 1.00 74.50 90 GLY A O 1
ATOM 685 N N . VAL A 1 91 ? 9.680 4.740 5.561 1.00 78.31 91 VAL A N 1
ATOM 686 C CA . VAL A 1 91 ? 9.887 3.357 6.036 1.00 78.31 91 VAL A CA 1
ATOM 687 C C . VAL A 1 91 ? 11.354 2.986 5.757 1.00 78.31 91 VAL A C 1
ATOM 689 O O . VAL A 1 91 ? 11.834 3.079 4.625 1.00 78.31 91 VAL A O 1
ATOM 692 N N . VAL A 1 92 ? 12.073 2.704 6.928 1.00 74.75 92 VAL A N 1
ATOM 693 C CA . VAL A 1 92 ? 13.531 2.478 6.816 1.00 74.75 92 VAL A CA 1
ATOM 694 C C . VAL A 1 92 ? 13.799 0.978 6.625 1.00 74.75 92 VAL A C 1
ATOM 696 O O . VAL A 1 92 ? 13.063 0.128 7.132 1.00 74.75 92 VAL A O 1
ATOM 699 N N . SER A 1 93 ? 14.618 0.734 5.679 1.00 72.19 93 SER A N 1
ATOM 700 C CA . SER A 1 93 ? 15.154 -0.634 5.508 1.00 72.19 93 SER A CA 1
ATOM 701 C C . SER A 1 93 ? 16.683 -0.600 5.418 1.00 72.19 93 SER A C 1
ATOM 703 O O . SER A 1 93 ? 17.282 0.425 5.087 1.00 72.19 93 SER A O 1
ATOM 705 N N . SER A 1 94 ? 17.361 -1.695 5.939 1.00 63.47 94 SER A N 1
ATOM 706 C CA . SER A 1 94 ? 18.840 -1.735 5.996 1.00 63.47 94 SER A CA 1
ATOM 707 C C . SER A 1 94 ? 19.455 -1.721 4.593 1.00 63.47 94 SER A C 1
ATOM 709 O O . SER A 1 94 ? 20.597 -1.287 4.429 1.00 63.47 94 SER A O 1
ATOM 711 N N . THR A 1 95 ? 18.633 -1.832 3.598 1.00 64.50 95 THR A N 1
ATOM 712 C CA . THR A 1 95 ? 19.268 -2.006 2.271 1.00 64.50 95 THR A CA 1
ATOM 713 C C . THR A 1 95 ? 18.844 -0.859 1.351 1.00 64.50 95 THR A C 1
ATOM 715 O O . THR A 1 95 ? 19.618 -0.455 0.482 1.00 64.50 95 THR A O 1
ATOM 718 N N . TYR A 1 96 ? 17.917 -0.083 1.650 1.00 65.75 96 TYR A N 1
ATOM 719 C CA . TYR A 1 96 ? 17.389 0.801 0.589 1.00 65.75 96 TYR A CA 1
ATOM 720 C C . TYR A 1 96 ? 17.059 2.165 1.195 1.00 65.75 96 TYR A C 1
ATOM 722 O O . TYR A 1 96 ? 17.296 3.192 0.554 1.00 65.75 96 TYR A O 1
ATOM 730 N N . CYS A 1 97 ? 16.757 2.263 2.471 1.00 69.44 97 CYS A N 1
ATOM 731 C CA . CYS A 1 97 ? 16.461 3.581 3.082 1.00 69.44 97 CYS A CA 1
ATOM 732 C C . CYS A 1 97 ? 16.863 3.552 4.562 1.00 69.44 97 CYS A C 1
ATOM 734 O O . CYS A 1 97 ? 16.302 2.801 5.362 1.00 69.44 97 CYS A O 1
ATOM 736 N N . ARG A 1 98 ? 17.943 4.478 4.791 1.00 71.56 98 ARG A N 1
ATOM 737 C CA . ARG A 1 98 ? 18.441 4.567 6.188 1.00 71.56 98 ARG A CA 1
ATOM 738 C C . ARG A 1 98 ? 17.798 5.754 6.916 1.00 71.56 98 ARG A C 1
ATOM 740 O O . ARG A 1 98 ? 17.299 6.693 6.291 1.00 71.56 98 ARG A O 1
ATOM 747 N N . ALA A 1 99 ? 17.825 5.583 8.182 1.00 71.88 99 ALA A N 1
ATOM 748 C C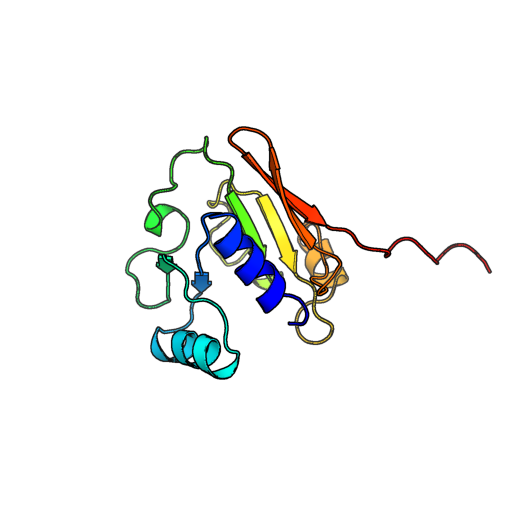A . ALA A 1 99 ? 17.180 6.631 9.015 1.00 71.88 99 ALA A CA 1
ATOM 749 C C . ALA A 1 99 ? 17.814 8.001 8.755 1.00 71.88 99 ALA A C 1
ATOM 751 O O . ALA A 1 99 ? 17.107 9.012 8.749 1.00 71.88 99 ALA A O 1
ATOM 752 N N . ASP A 1 100 ? 19.072 8.062 8.529 1.00 72.75 100 ASP A N 1
ATOM 753 C CA . ASP A 1 100 ? 19.726 9.369 8.317 1.00 72.75 100 ASP A CA 1
ATOM 754 C C . ASP A 1 100 ? 19.248 10.031 7.013 1.00 72.75 100 ASP A C 1
ATOM 756 O O . ASP A 1 100 ? 19.186 11.260 6.937 1.00 72.75 100 ASP A O 1
ATOM 760 N N . GLN A 1 101 ? 18.862 9.168 6.038 1.00 70.56 101 GLN A N 1
ATOM 761 C CA . GLN A 1 101 ? 18.356 9.722 4.760 1.00 70.56 101 GLN A CA 1
ATOM 762 C C . GLN A 1 101 ? 16.952 10.313 4.933 1.00 70.56 101 GLN A C 1
ATOM 764 O O . GLN A 1 101 ? 16.642 11.340 4.326 1.00 70.56 101 GLN A O 1
ATOM 769 N N . THR A 1 102 ? 16.095 9.745 5.765 1.00 69.50 102 THR A N 1
ATOM 770 C CA . THR A 1 102 ? 14.737 10.293 6.016 1.00 69.50 102 THR A CA 1
ATOM 771 C C . THR A 1 102 ? 14.832 11.590 6.827 1.00 69.50 102 THR A C 1
ATOM 773 O O . THR A 1 102 ? 14.080 12.531 6.566 1.00 69.50 102 THR A O 1
ATOM 776 N N . ALA A 1 103 ? 15.834 11.693 7.760 1.00 71.94 103 ALA A N 1
ATOM 777 C CA . ALA A 1 103 ? 16.004 12.904 8.593 1.00 71.94 103 ALA A CA 1
ATOM 778 C C . ALA A 1 103 ? 16.457 14.092 7.736 1.00 71.94 103 ALA A C 1
ATOM 780 O O . ALA A 1 103 ? 16.045 15.226 7.993 1.00 71.94 103 ALA A O 1
ATOM 781 N N . ARG A 1 104 ? 17.206 13.829 6.740 1.00 70.31 104 ARG A N 1
ATOM 782 C CA . ARG A 1 104 ? 17.722 14.924 5.885 1.00 70.31 104 ARG A CA 1
ATOM 783 C C . ARG A 1 104 ? 16.590 15.624 5.132 1.00 70.31 104 ARG A C 1
ATOM 785 O O . ARG A 1 104 ? 16.715 16.803 4.798 1.00 70.31 104 ARG A O 1
ATOM 792 N N . VAL A 1 105 ? 15.478 14.898 5.070 1.00 65.44 105 VAL A N 1
ATOM 793 C CA . VAL A 1 105 ? 14.400 15.552 4.281 1.00 65.44 105 VAL A CA 1
ATOM 794 C C . VAL A 1 105 ? 13.236 15.893 5.215 1.00 65.44 105 VAL A C 1
ATOM 796 O O . VAL A 1 105 ? 12.140 16.212 4.749 1.00 65.44 105 VAL A O 1
ATOM 799 N N . GLY A 1 106 ? 13.527 15.815 6.551 1.00 65.38 106 GLY A N 1
ATOM 800 C CA . GLY A 1 106 ? 12.581 16.295 7.584 1.00 65.38 106 GLY A CA 1
ATOM 801 C C . GLY A 1 106 ? 11.437 15.311 7.834 1.00 65.38 106 GLY A C 1
ATOM 802 O O . GLY A 1 106 ? 10.378 15.720 8.314 1.00 65.38 106 GLY A O 1
ATOM 803 N N . LEU A 1 107 ? 11.572 14.009 7.489 1.00 66.19 107 LEU A N 1
ATOM 804 C CA . LEU A 1 107 ? 10.474 13.035 7.673 1.00 66.19 107 LEU A CA 1
ATOM 805 C C . LEU A 1 107 ? 10.724 12.236 8.954 1.00 66.19 107 LEU A C 1
ATOM 807 O O . LEU A 1 107 ? 11.869 11.992 9.341 1.00 66.19 107 LEU A O 1
ATOM 811 N N . ASP A 1 108 ? 9.506 11.976 9.618 1.00 69.44 108 ASP A N 1
ATOM 812 C CA . ASP A 1 108 ? 9.630 10.932 10.664 1.00 69.44 108 ASP A CA 1
ATOM 813 C C . ASP A 1 108 ? 9.939 9.561 10.046 1.00 69.44 108 ASP A C 1
ATOM 815 O O . ASP A 1 108 ? 9.565 9.275 8.907 1.00 69.44 108 ASP A O 1
ATOM 819 N N . SER A 1 109 ? 10.849 8.724 10.798 1.00 66.50 109 SER A N 1
ATOM 820 C CA . SER A 1 109 ? 11.185 7.409 10.198 1.00 66.50 109 SER A CA 1
ATOM 821 C C . SER A 1 109 ? 10.739 6.284 11.142 1.00 66.50 109 SER A C 1
ATOM 823 O O . SER A 1 109 ? 10.747 6.435 12.365 1.00 66.50 109 SER A O 1
ATOM 825 N N . GLU A 1 110 ? 10.242 5.273 10.386 1.00 74.12 110 GLU A N 1
ATOM 826 C CA . GLU A 1 110 ? 9.811 4.107 11.186 1.00 74.12 110 GLU A CA 1
ATOM 827 C C . GLU A 1 110 ? 10.287 2.821 10.502 1.00 74.12 110 GLU A C 1
ATOM 829 O O . GLU A 1 110 ? 10.401 2.754 9.276 1.00 74.12 110 GLU A O 1
ATOM 834 N N . ARG A 1 111 ? 10.630 1.827 11.449 1.00 69.56 111 ARG A N 1
ATOM 835 C CA . ARG A 1 111 ? 10.908 0.473 10.918 1.00 69.56 111 ARG A CA 1
ATOM 836 C C . ARG A 1 111 ? 9.686 -0.436 11.080 1.00 69.56 111 ARG A C 1
ATOM 838 O O . ARG A 1 111 ? 9.087 -0.517 12.155 1.00 69.56 111 ARG A O 1
ATOM 845 N N . LEU A 1 112 ? 9.367 -1.005 9.840 1.00 65.75 112 LEU A N 1
ATOM 846 C CA . LEU A 1 112 ? 8.194 -1.901 9.959 1.00 65.75 112 LEU A CA 1
ATOM 847 C C . LEU A 1 112 ? 8.659 -3.306 10.352 1.00 65.75 112 LEU A C 1
ATOM 849 O O . LEU A 1 112 ? 9.555 -3.880 9.729 1.00 65.75 112 LEU A O 1
ATOM 853 N N . GLU A 1 113 ? 8.404 -3.728 11.625 1.00 65.44 113 GLU A N 1
ATOM 854 C CA . GLU A 1 113 ? 8.698 -5.121 12.038 1.00 65.44 113 GLU A CA 1
ATOM 855 C C . GLU A 1 113 ? 7.394 -5.844 12.398 1.00 65.44 113 GLU A C 1
ATOM 857 O O . GLU A 1 113 ? 6.365 -5.214 12.6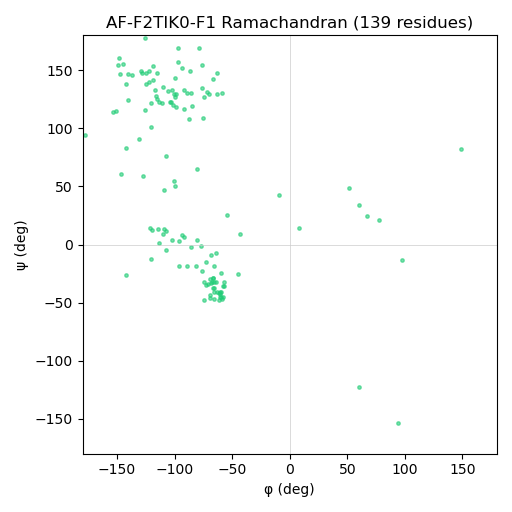54 1.00 65.44 113 GLU A O 1
ATOM 862 N N . GLN A 1 114 ? 7.347 -7.122 12.144 1.00 55.19 114 GLN A N 1
ATOM 863 C CA . GLN A 1 114 ? 6.145 -7.981 12.291 1.00 55.19 114 GLN A CA 1
ATOM 864 C C . GLN A 1 114 ? 5.423 -7.693 13.607 1.00 55.19 114 GLN A C 1
ATOM 866 O O . GLN A 1 114 ? 4.190 -7.673 13.636 1.00 55.19 114 GLN A O 1
ATOM 871 N N . ARG A 1 115 ? 6.096 -7.161 14.712 1.00 58.31 115 ARG A N 1
ATOM 872 C CA . ARG A 1 115 ? 5.392 -6.923 15.997 1.00 58.31 115 ARG A CA 1
ATOM 873 C C . ARG A 1 115 ? 5.450 -5.440 16.366 1.00 58.31 115 ARG A C 1
ATOM 875 O O . ARG A 1 115 ? 4.941 -5.045 17.417 1.00 58.31 115 ARG A O 1
ATOM 882 N N . GLY A 1 116 ? 5.857 -4.568 15.427 1.00 69.38 116 GLY A N 1
ATOM 883 C CA . GLY A 1 116 ? 6.158 -3.200 15.887 1.00 69.38 116 GLY A CA 1
ATOM 884 C C . GLY A 1 116 ? 5.156 -2.186 15.317 1.00 69.38 116 GLY A C 1
ATOM 885 O O . GLY A 1 116 ? 5.176 -1.019 15.714 1.00 69.38 116 GLY A O 1
ATOM 886 N N . CYS A 1 117 ? 4.094 -2.743 14.458 1.00 77.94 117 CYS A N 1
ATOM 887 C CA . CYS A 1 117 ? 3.070 -1.785 13.994 1.00 77.94 117 CYS A CA 1
ATOM 888 C C . CYS A 1 117 ? 1.702 -2.472 13.978 1.00 77.94 117 CYS A C 1
ATOM 890 O O . CYS A 1 117 ? 1.582 -3.642 13.612 1.00 77.94 117 CYS A O 1
ATOM 892 N N . CYS A 1 118 ? 0.707 -1.659 14.464 1.00 83.19 118 CYS A N 1
ATOM 893 C CA . CYS A 1 118 ? -0.643 -2.245 14.396 1.00 83.19 118 CYS A CA 1
ATOM 894 C C . CYS A 1 118 ? -1.680 -1.144 14.159 1.00 83.19 118 CYS A C 1
ATOM 896 O O . CYS A 1 118 ? -1.473 0.015 14.525 1.00 83.19 118 CYS A O 1
ATOM 898 N N . TRP A 1 119 ? -2.737 -1.660 13.373 1.00 84.81 119 TRP A N 1
ATOM 899 C CA . TRP A 1 119 ? -3.862 -0.720 13.169 1.00 84.81 119 TRP A CA 1
ATOM 900 C C . TRP A 1 119 ? -4.882 -0.889 14.302 1.00 84.81 119 TRP A C 1
ATOM 902 O O . TRP A 1 119 ? -5.217 -2.008 14.699 1.00 84.81 119 TRP A O 1
ATOM 912 N N . ASN A 1 120 ? -5.248 0.263 14.886 1.00 83.94 120 ASN A N 1
ATOM 913 C CA . ASN A 1 120 ? -6.332 0.238 15.891 1.00 83.94 120 ASN A CA 1
ATOM 914 C C . ASN A 1 120 ? -7.480 1.174 15.492 1.00 83.94 120 ASN A C 1
ATOM 916 O O . ASN A 1 120 ? -7.264 2.244 14.920 1.00 83.94 120 ASN A O 1
ATOM 920 N N . GLY A 1 121 ? -8.703 0.677 15.736 1.00 80.94 121 GLY A N 1
ATOM 921 C CA . GLY A 1 121 ? -9.887 1.518 15.447 1.00 80.94 121 GLY A CA 1
ATOM 922 C C . GLY A 1 121 ? -10.203 2.452 16.622 1.00 80.94 121 GLY A C 1
ATOM 923 O O . GLY A 1 121 ? -10.170 2.041 17.784 1.00 80.94 121 GLY A O 1
ATOM 924 N N . GLU A 1 122 ? -10.173 3.673 16.399 1.00 80.88 122 GLU A N 1
ATOM 925 C CA . GLU A 1 122 ? -10.662 4.639 17.415 1.00 80.88 122 GLU A CA 1
ATOM 926 C C . GLU A 1 122 ? -11.814 5.473 16.846 1.00 80.88 122 GLU A C 1
ATOM 928 O O . GLU A 1 122 ? -11.610 6.373 16.029 1.00 80.88 122 GLU A O 1
ATOM 933 N N . GLY A 1 123 ? -13.054 5.061 17.248 1.00 80.38 123 GLY A N 1
ATOM 934 C CA . GLY A 1 123 ? -14.224 5.787 16.703 1.00 80.38 123 GLY A CA 1
ATOM 935 C C . GLY A 1 123 ? -14.289 5.695 15.171 1.00 80.38 123 GLY A C 1
ATOM 936 O O . GLY A 1 123 ? -14.307 4.600 14.604 1.00 80.38 123 GLY A O 1
ATOM 937 N N . ASP A 1 124 ? -14.288 6.946 14.493 1.00 79.88 124 ASP A N 1
ATOM 938 C CA . ASP A 1 124 ? -14.386 6.973 13.008 1.00 79.88 124 ASP A CA 1
ATOM 939 C C . ASP A 1 124 ? -12.991 7.028 12.372 1.00 79.88 124 ASP A C 1
ATOM 941 O O . ASP A 1 124 ? -12.871 7.184 11.155 1.00 79.88 124 ASP A O 1
ATOM 945 N N . LYS A 1 125 ? -11.953 6.849 13.292 1.00 80.06 125 LYS A N 1
ATOM 946 C CA . LYS A 1 125 ? -10.577 6.932 12.753 1.00 80.06 125 LYS A CA 1
ATOM 947 C C . LYS A 1 125 ? -9.835 5.607 12.956 1.00 80.06 125 LYS A C 1
ATOM 949 O O . LYS A 1 125 ? -10.236 4.770 13.767 1.00 80.06 125 LYS A O 1
ATOM 954 N N . VAL A 1 126 ? -8.888 5.458 12.036 1.00 84.38 126 VAL A N 1
ATOM 955 C CA . VAL A 1 126 ? -7.967 4.315 12.244 1.00 84.38 126 VAL A CA 1
ATOM 956 C C . VAL A 1 126 ? -6.583 4.871 12.616 1.00 84.38 126 VAL A C 1
ATOM 958 O O . VAL A 1 126 ? -6.146 5.901 12.097 1.00 84.38 126 VAL A O 1
ATOM 961 N N . VAL A 1 127 ? -6.027 4.195 13.660 1.00 86.00 127 VAL A N 1
ATOM 962 C CA . VAL A 1 127 ? -4.733 4.696 14.157 1.00 86.00 127 VAL A CA 1
ATOM 963 C C . VAL A 1 127 ? -3.665 3.620 13.903 1.00 86.00 127 VAL A C 1
ATOM 965 O O . VAL A 1 127 ? -3.863 2.438 14.195 1.00 86.00 127 VAL A O 1
ATOM 968 N N . LEU A 1 128 ? -2.658 4.127 13.206 1.00 86.56 128 LEU A N 1
ATOM 969 C CA . LEU A 1 128 ? -1.494 3.221 13.071 1.00 86.56 128 LEU A CA 1
ATOM 970 C C . LEU A 1 128 ? -0.500 3.486 14.209 1.00 86.56 128 LEU A C 1
ATOM 972 O O . LEU A 1 128 ? -0.017 4.606 14.388 1.00 86.56 128 LEU A O 1
ATOM 976 N N . GLU A 1 129 ? -0.324 2.467 15.018 1.00 84.75 129 GLU A N 1
ATOM 977 C CA . GLU A 1 129 ? 0.619 2.580 16.153 1.00 84.75 129 GLU A CA 1
ATOM 978 C C . GLU A 1 129 ? 1.946 1.875 15.836 1.00 84.75 129 GLU A C 1
ATOM 980 O O . GLU A 1 129 ? 1.971 0.760 15.312 1.00 84.75 129 GLU A O 1
ATOM 985 N N . PHE A 1 130 ? 2.947 2.614 16.133 1.00 78.38 130 PHE A N 1
ATOM 986 C CA . PHE A 1 130 ? 4.282 1.999 15.945 1.00 78.38 130 PHE A CA 1
ATOM 987 C C . PHE A 1 130 ? 4.826 1.548 17.306 1.00 78.38 130 PHE A C 1
ATOM 989 O O . PHE A 1 130 ? 4.848 2.313 18.272 1.00 78.38 130 PHE A O 1
ATOM 996 N N . ARG A 1 131 ? 5.094 0.331 17.504 1.00 71.12 131 ARG A N 1
ATOM 997 C CA . ARG A 1 131 ? 5.651 -0.165 18.784 1.00 71.12 131 ARG A CA 1
ATOM 998 C C . ARG A 1 131 ? 7.120 -0.546 18.588 1.00 71.12 131 ARG A C 1
ATOM 1000 O O . ARG A 1 131 ? 7.460 -1.387 17.753 1.00 71.12 131 ARG A O 1
ATOM 1007 N N . ASN A 1 132 ? 7.898 0.542 18.536 1.00 61.94 132 ASN A N 1
ATOM 1008 C CA . ASN A 1 132 ? 9.335 0.214 18.366 1.00 61.94 132 ASN A CA 1
ATOM 1009 C C . ASN A 1 132 ? 10.071 0.383 19.698 1.00 61.94 132 ASN A C 1
ATOM 1011 O O . ASN A 1 132 ? 9.711 1.221 20.526 1.00 61.94 132 ASN A O 1
ATOM 1015 N N . ASP A 1 133 ? 10.762 -0.671 20.237 1.00 47.78 133 ASP A N 1
ATOM 1016 C CA . ASP A 1 133 ? 11.909 -0.762 21.170 1.00 47.78 133 ASP A CA 1
ATOM 1017 C C . ASP A 1 133 ? 13.106 0.051 20.662 1.00 47.78 133 ASP A C 1
ATOM 1019 O O . ASP A 1 133 ? 14.201 -0.041 21.221 1.00 47.78 133 ASP A O 1
ATOM 1023 N N . LEU A 1 134 ? 13.045 1.149 19.803 1.00 44.78 134 LEU A N 1
ATOM 1024 C CA . LEU A 1 134 ? 14.353 1.810 19.562 1.00 44.78 134 LEU A CA 1
ATOM 1025 C C . LEU A 1 134 ? 14.444 3.066 20.427 1.00 44.78 134 LEU A C 1
ATOM 1027 O O . LEU A 1 134 ? 13.765 4.065 20.178 1.00 44.78 134 LEU A O 1
ATOM 1031 N N . VAL A 1 135 ? 14.235 2.947 21.831 1.00 36.31 135 VAL A N 1
ATOM 1032 C CA . VAL A 1 135 ? 15.134 3.793 22.656 1.00 36.31 135 VAL A CA 1
ATOM 1033 C C . VAL A 1 135 ? 15.814 2.907 23.705 1.00 36.31 135 VAL A C 1
ATOM 1035 O O . VAL A 1 135 ? 15.160 2.315 24.567 1.00 36.31 135 VAL A O 1
ATOM 1038 N N . GLU A 1 136 ? 16.561 1.877 23.405 1.00 38.50 136 GLU A N 1
ATOM 1039 C CA . GLU A 1 136 ? 17.580 1.540 24.429 1.00 38.50 136 GLU A CA 1
ATOM 1040 C C . GLU A 1 136 ? 18.946 1.371 23.756 1.00 38.50 136 GLU A C 1
ATOM 1042 O O . GLU A 1 136 ? 19.090 0.640 22.773 1.00 38.50 136 GLU A O 1
ATOM 1047 N N . ASN A 1 137 ? 19.754 2.542 23.660 1.00 36.84 137 ASN A N 1
ATOM 1048 C CA . ASN A 1 137 ? 21.161 2.574 24.124 1.00 36.84 137 ASN A CA 1
ATOM 1049 C C . ASN A 1 137 ? 21.970 3.552 23.263 1.00 36.84 137 ASN A C 1
ATOM 1051 O O . ASN A 1 137 ? 22.267 3.283 22.098 1.00 36.84 137 ASN A O 1
ATOM 1055 N N . GLU A 1 138 ? 21.888 4.907 23.599 1.00 38.09 138 GLU A N 1
ATOM 1056 C CA . GLU A 1 138 ? 23.238 5.534 23.594 1.00 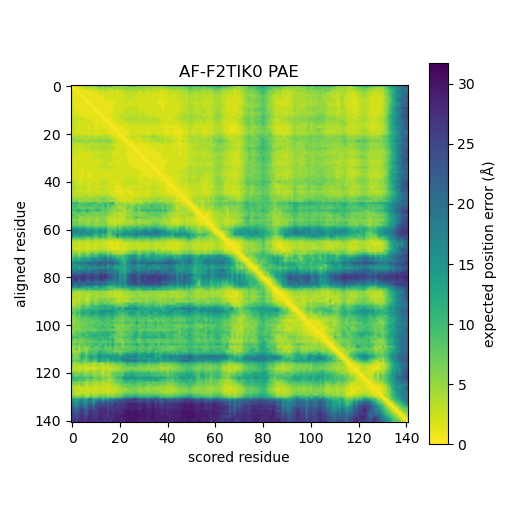38.09 138 GLU A CA 1
ATOM 1057 C C . GLU A 1 138 ? 23.306 6.618 24.674 1.00 38.09 138 GLU A C 1
ATOM 1059 O O . GLU A 1 138 ? 22.643 7.653 24.587 1.00 38.09 138 GLU A O 1
ATOM 1064 N N . LEU A 1 139 ? 23.122 6.287 25.920 1.00 39.19 139 LEU A N 1
ATOM 1065 C CA . LEU A 1 139 ? 24.014 6.936 26.914 1.00 39.19 139 LEU A CA 1
ATOM 1066 C C . LEU A 1 139 ? 24.382 5.924 28.000 1.00 39.19 139 LEU A C 1
ATOM 1068 O O . LEU A 1 139 ? 23.514 5.330 28.643 1.00 39.19 139 LEU A O 1
ATOM 1072 N N . ALA A 1 140 ? 25.369 5.108 27.750 1.00 33.66 140 ALA A N 1
ATOM 1073 C CA . ALA A 1 140 ? 26.269 4.766 28.879 1.00 33.66 140 ALA A CA 1
ATOM 1074 C C . ALA A 1 140 ? 27.382 3.839 28.369 1.00 33.66 140 ALA A C 1
ATOM 1076 O O . ALA A 1 140 ? 27.131 2.868 27.653 1.00 33.66 140 ALA A O 1
ATOM 1077 N N . ASN A 1 141 ? 28.480 4.403 28.015 1.00 36.41 141 ASN A N 1
ATOM 1078 C CA . ASN A 1 141 ? 29.859 4.591 28.495 1.00 36.41 141 ASN A CA 1
ATOM 1079 C C . ASN A 1 141 ? 30.731 5.132 27.351 1.00 36.41 141 ASN A C 1
ATOM 1081 O O . ASN A 1 141 ? 30.783 4.558 26.262 1.00 36.41 141 ASN A O 1
#